Protein AF-A0A015LA87-F1 (afdb_monomer)

Organism: Rhizophagus irregularis (strain DAOM 197198w) (NCBI:txid1432141)

Foldseek 3Di:
DCVVLLVQLLPDPAPVSNVVSLVVLVPDPDPCSVVVSVVCVPLLNSCLRYVNSDPDDVVVCVVCSVVVVVSSVVSCVVVVVVVPPD

Secondary structure (DSSP, 8-state):
--HHHHHHHHH--SHHHHHHHHHHHHTS--TTHHHHHHHHTSHHHHHHH-GGG-SS-HHHHHHHTT-HHHHHHHHHHHHHHHTS--

Nearest PDB structures (foldseek):
  5lg6-assembly2_B  TM=3.507E-01  e=8.952E+00  Sus scrofa

Sequence (86 aa):
MYIFKDDFIAKAASKVELNQIFSDIEKSDEDGVKDWIDYYQILHILATINSSASLMDVEIWNRYGNNTNAAEAAHFLVNRTQLFYG

Mean predicted aligned error: 9.8 Å

Radius of gyration: 13.81 Å; Cα contacts (8 Å, |Δi|>4): 55; chains: 1; bounding box: 29×31×34 Å

pLDDT: mean 76.15, std 16.67, range [40.06, 94.81]

Solvent-accessible surface area (backbone atoms only — not comparable to full-atom values): 5034 Å² total; per-residue (Å²): 140,61,75,74,59,55,56,54,53,46,64,40,89,33,56,67,49,42,53,47,51,52,57,57,52,68,72,49,94,55,88,63,46,66,60,52,49,62,56,50,66,38,58,66,58,31,28,56,56,18,56,60,59,34,94,56,57,60,71,59,35,71,74,35,43,87,37,63,75,58,39,54,52,49,48,51,52,57,58,54,58,59,70,77,76,110

Structure (mmCIF, N/CA/C/O backbone):
data_AF-A0A015LA87-F1
#
_entry.id   AF-A0A015LA87-F1
#
loop_
_atom_site.group_PDB
_atom_site.id
_atom_site.type_symbol
_atom_site.label_atom_id
_atom_site.label_alt_id
_atom_site.label_comp_id
_atom_site.label_asym_id
_atom_site.label_entity_id
_atom_site.label_seq_id
_atom_site.pdbx_PDB_ins_code
_atom_site.Cartn_x
_atom_site.Cartn_y
_atom_site.Cartn_z
_atom_site.occupancy
_atom_site.B_iso_or_equiv
_atom_site.auth_seq_id
_atom_site.auth_comp_id
_atom_site.auth_asym_id
_atom_site.auth_atom_id
_atom_site.pdbx_PDB_model_num
ATOM 1 N N . MET A 1 1 ? -17.003 6.886 3.771 1.00 46.22 1 MET A N 1
ATOM 2 C CA . MET A 1 1 ? -16.098 8.054 3.725 1.00 46.22 1 MET A CA 1
ATOM 3 C C . MET A 1 1 ? -14.672 7.526 3.573 1.00 46.22 1 MET A C 1
ATOM 5 O O . MET A 1 1 ? -13.951 7.474 4.551 1.00 46.22 1 MET A O 1
ATOM 9 N N . TYR A 1 2 ? -14.294 7.046 2.380 1.00 52.28 2 TYR A N 1
ATOM 10 C CA . TYR A 1 2 ? -12.981 6.405 2.146 1.00 52.28 2 TYR A CA 1
ATOM 11 C C . TYR A 1 2 ? -11.989 7.314 1.395 1.00 52.28 2 TYR A C 1
ATOM 13 O O . TYR A 1 2 ? -10.787 7.184 1.567 1.00 52.28 2 TYR A O 1
ATOM 21 N N . ILE A 1 3 ? -12.497 8.325 0.677 1.00 52.41 3 ILE A N 1
ATOM 22 C CA . ILE A 1 3 ? -11.726 9.222 -0.209 1.00 52.41 3 ILE A CA 1
ATOM 23 C C . ILE A 1 3 ? -10.618 9.998 0.529 1.00 52.41 3 ILE A C 1
ATOM 25 O O . ILE A 1 3 ? -9.575 10.283 -0.045 1.00 52.41 3 ILE A O 1
ATOM 29 N N . PHE A 1 4 ? -10.812 10.330 1.810 1.00 57.66 4 PHE A N 1
ATOM 30 C CA . PHE A 1 4 ? -9.795 11.045 2.591 1.00 57.66 4 PHE A CA 1
ATOM 31 C C . PHE A 1 4 ? -8.619 10.154 3.014 1.00 57.66 4 PHE A C 1
ATOM 33 O O . PHE A 1 4 ? -7.547 10.681 3.289 1.00 57.66 4 PHE A O 1
ATOM 40 N N . LYS A 1 5 ? -8.799 8.825 3.070 1.00 70.38 5 LYS A N 1
ATOM 41 C CA . LYS A 1 5 ? -7.746 7.894 3.504 1.00 70.38 5 LYS A CA 1
ATOM 42 C C . LYS A 1 5 ? -6.744 7.599 2.387 1.00 70.38 5 LYS A C 1
ATOM 44 O O . LYS A 1 5 ? -5.549 7.482 2.652 1.00 70.38 5 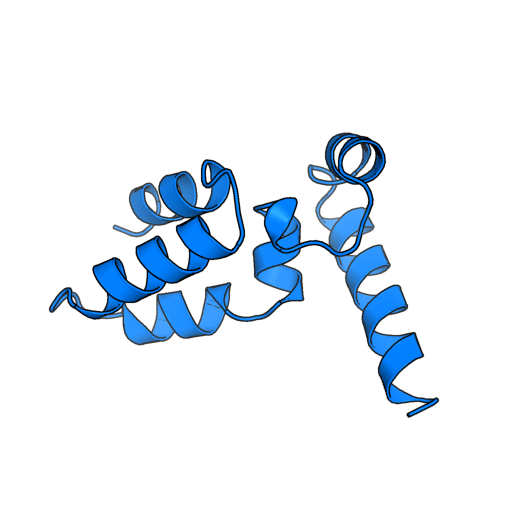LYS A O 1
ATOM 49 N N . ASP A 1 6 ? -7.219 7.600 1.145 1.00 78.81 6 ASP A N 1
ATOM 50 C CA . ASP A 1 6 ? -6.407 7.367 -0.053 1.00 78.81 6 ASP A CA 1
ATOM 51 C C . ASP A 1 6 ? -5.359 8.478 -0.268 1.00 78.81 6 ASP A C 1
ATOM 53 O O . ASP A 1 6 ? -4.243 8.231 -0.722 1.00 78.81 6 ASP A O 1
ATOM 57 N N . ASP A 1 7 ? -5.677 9.712 0.126 1.00 82.50 7 ASP A N 1
ATOM 58 C CA . ASP A 1 7 ? -4.767 10.856 0.006 1.00 82.50 7 ASP A CA 1
ATOM 59 C C . ASP A 1 7 ? -3.580 10.764 0.989 1.00 82.50 7 ASP A C 1
ATOM 61 O O . ASP A 1 7 ? -2.473 11.202 0.670 1.00 82.50 7 ASP A O 1
ATOM 65 N N . PHE A 1 8 ? -3.766 10.133 2.160 1.00 86.38 8 PHE A N 1
ATOM 66 C CA . PHE A 1 8 ? -2.669 9.890 3.106 1.00 86.38 8 PHE A CA 1
ATOM 67 C C . PHE A 1 8 ? -1.666 8.877 2.552 1.00 86.38 8 PHE A C 1
ATOM 69 O O . PHE A 1 8 ? -0.462 9.131 2.580 1.00 86.38 8 PHE A O 1
ATOM 76 N N . ILE A 1 9 ? -2.145 7.757 1.999 1.00 89.06 9 ILE A N 1
ATOM 77 C CA . ILE A 1 9 ? -1.259 6.758 1.383 1.00 89.06 9 ILE A CA 1
ATOM 78 C C . ILE A 1 9 ? -0.588 7.296 0.119 1.00 89.06 9 ILE A C 1
ATOM 80 O O . ILE A 1 9 ? 0.577 6.985 -0.098 1.00 89.06 9 ILE A O 1
ATOM 84 N N . ALA A 1 10 ? -1.243 8.144 -0.679 1.00 87.62 10 ALA A N 1
ATOM 85 C CA . ALA A 1 10 ? -0.626 8.749 -1.863 1.00 87.62 10 ALA A CA 1
ATOM 86 C C . ALA A 1 10 ? 0.513 9.727 -1.516 1.00 87.62 10 ALA A C 1
ATOM 88 O O . ALA A 1 10 ? 1.492 9.828 -2.253 1.00 87.62 10 ALA A O 1
ATOM 89 N N . LYS A 1 11 ? 0.404 10.443 -0.390 1.00 88.88 11 LYS A N 1
ATOM 90 C CA . LYS A 1 11 ? 1.373 11.473 0.025 1.00 88.88 11 LYS A CA 1
ATOM 91 C C . LYS A 1 11 ? 2.530 10.958 0.873 1.00 88.88 11 LYS A C 1
ATOM 93 O O . LYS A 1 11 ? 3.493 11.698 1.062 1.00 88.88 11 LYS A O 1
ATOM 98 N N . ALA A 1 12 ? 2.450 9.728 1.374 1.00 92.31 12 ALA A N 1
ATOM 99 C CA . ALA A 1 12 ? 3.506 9.156 2.198 1.00 92.31 12 ALA A CA 1
ATOM 100 C C . ALA A 1 12 ? 4.849 9.135 1.446 1.00 92.31 12 ALA A C 1
ATOM 102 O O . ALA A 1 12 ? 4.950 8.631 0.326 1.00 92.31 12 ALA A O 1
ATOM 103 N N . ALA A 1 13 ? 5.903 9.649 2.068 1.00 91.75 13 ALA A N 1
ATOM 104 C CA . ALA A 1 13 ? 7.224 9.785 1.463 1.00 91.75 13 ALA A CA 1
ATOM 105 C C . ALA A 1 13 ? 8.088 8.521 1.602 1.00 91.75 13 ALA A C 1
ATOM 107 O O . ALA A 1 13 ? 9.197 8.462 1.070 1.00 91.75 13 ALA A O 1
ATOM 108 N N . SER A 1 14 ? 7.632 7.520 2.364 1.00 92.44 14 SER A N 1
ATOM 109 C CA . SER A 1 14 ? 8.393 6.293 2.591 1.00 92.44 14 SER A CA 1
ATOM 110 C C . SER A 1 14 ? 7.521 5.105 2.987 1.00 92.44 14 SER A C 1
ATOM 112 O O . SER A 1 14 ? 6.398 5.250 3.468 1.00 92.44 14 SER A O 1
ATOM 114 N N . LYS A 1 15 ? 8.093 3.900 2.888 1.00 90.12 15 LYS A N 1
ATOM 115 C CA . LYS A 1 15 ? 7.467 2.670 3.391 1.00 90.12 15 LYS A CA 1
ATOM 116 C C . LYS A 1 15 ? 7.247 2.682 4.909 1.00 90.12 15 LYS A C 1
ATOM 118 O O . LYS A 1 15 ? 6.286 2.096 5.391 1.00 90.12 15 LYS A O 1
ATOM 123 N N . VAL A 1 16 ? 8.121 3.357 5.659 1.00 94.75 16 VAL A N 1
ATOM 124 C CA . VAL A 1 16 ? 7.959 3.524 7.113 1.00 94.75 16 VAL A CA 1
ATOM 125 C C . VAL A 1 16 ? 6.718 4.360 7.410 1.00 94.75 16 VAL A C 1
ATOM 127 O O . VAL A 1 16 ? 5.914 3.982 8.255 1.00 94.75 16 VAL A O 1
ATOM 130 N N . GLU A 1 17 ? 6.531 5.452 6.674 1.00 94.81 17 GLU A N 1
ATOM 131 C CA . GLU A 1 17 ? 5.360 6.317 6.812 1.00 94.81 17 GLU A CA 1
ATOM 132 C C . GLU A 1 17 ? 4.069 5.610 6.383 1.00 94.81 17 GLU A C 1
ATOM 134 O O . GLU A 1 17 ? 3.074 5.685 7.098 1.00 94.81 17 GLU A O 1
ATOM 139 N N . LEU A 1 18 ? 4.099 4.831 5.294 1.00 93.19 18 LEU A N 1
ATOM 140 C CA . LEU A 1 18 ? 2.971 3.978 4.897 1.00 93.19 18 LEU A CA 1
ATOM 141 C C . LEU A 1 18 ? 2.564 3.013 6.019 1.00 93.19 18 LEU A C 1
ATOM 143 O O . LEU A 1 18 ? 1.390 2.932 6.372 1.00 93.19 18 LEU A O 1
ATOM 147 N N . ASN A 1 19 ? 3.531 2.317 6.624 1.00 92.88 19 ASN A N 1
ATOM 148 C CA . ASN A 1 19 ? 3.261 1.398 7.732 1.00 92.88 19 ASN A CA 1
ATOM 149 C C . ASN A 1 19 ? 2.672 2.121 8.953 1.00 92.88 19 ASN A C 1
ATOM 151 O O . ASN A 1 19 ? 1.794 1.575 9.625 1.00 92.88 19 ASN A O 1
ATOM 155 N N . GLN A 1 20 ? 3.136 3.341 9.232 1.00 94.12 20 GLN A N 1
ATOM 156 C CA . GLN A 1 20 ? 2.605 4.164 10.314 1.00 94.12 20 GLN A CA 1
ATOM 157 C C . GLN A 1 20 ? 1.148 4.566 10.044 1.00 94.12 20 GLN A C 1
ATOM 159 O O . GLN A 1 20 ? 0.309 4.404 10.926 1.00 94.12 20 GLN A O 1
ATOM 164 N N . ILE A 1 21 ? 0.825 4.990 8.816 1.00 92.25 21 ILE A N 1
ATOM 165 C CA . ILE A 1 21 ? -0.545 5.326 8.397 1.00 92.25 21 ILE A CA 1
ATOM 166 C C . ILE A 1 21 ? -1.478 4.126 8.577 1.00 92.25 21 ILE A C 1
ATOM 168 O O . ILE A 1 21 ? -2.533 4.268 9.193 1.00 92.25 21 ILE A O 1
ATOM 172 N N . PHE A 1 22 ? -1.088 2.938 8.100 1.00 92.00 22 PHE A N 1
ATOM 173 C CA . PHE A 1 22 ? -1.893 1.728 8.295 1.00 92.00 22 PHE A CA 1
ATOM 174 C C . PHE A 1 22 ? -2.105 1.421 9.779 1.00 92.00 22 PHE A C 1
ATOM 176 O O . PHE A 1 22 ? -3.236 1.176 10.188 1.00 92.00 22 PHE A O 1
ATOM 183 N N . SER A 1 23 ? -1.047 1.513 10.588 1.00 92.19 23 SER A N 1
ATOM 184 C CA . SER A 1 23 ? -1.116 1.261 12.032 1.00 92.19 23 SER A CA 1
ATOM 185 C C . SER A 1 23 ? -2.018 2.256 12.766 1.00 92.19 2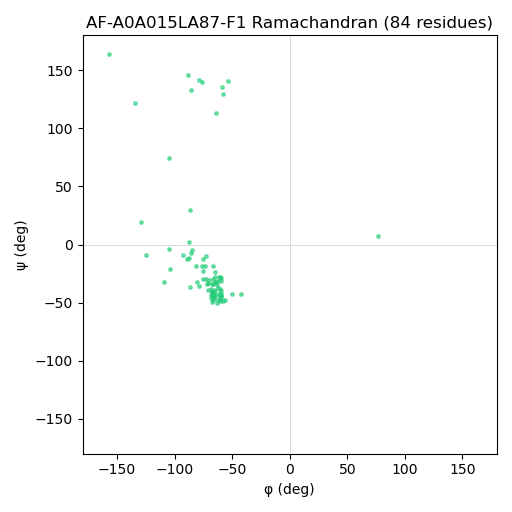3 SER A C 1
ATOM 187 O O . SER A 1 23 ? -2.659 1.901 13.751 1.00 92.19 23 SER A O 1
ATOM 189 N N . ASP A 1 24 ? -2.057 3.516 12.334 1.00 91.06 24 ASP A N 1
ATOM 190 C CA . ASP A 1 24 ? -2.896 4.540 12.959 1.00 91.06 24 ASP A CA 1
ATOM 191 C C . ASP A 1 24 ? -4.358 4.427 12.525 1.00 91.06 24 ASP A C 1
ATOM 193 O O . ASP A 1 24 ? -5.253 4.594 13.354 1.00 91.06 24 ASP A O 1
ATOM 197 N N . ILE A 1 25 ? -4.610 4.060 11.266 1.00 88.38 25 ILE A N 1
ATOM 198 C CA . ILE A 1 25 ? -5.959 3.770 10.771 1.00 88.38 25 ILE A CA 1
ATOM 199 C C . ILE A 1 25 ? -6.515 2.504 11.432 1.00 88.38 25 ILE A C 1
ATOM 201 O O . ILE A 1 25 ? -7.682 2.495 11.815 1.00 88.38 25 ILE A O 1
ATOM 205 N N . GLU A 1 26 ? -5.704 1.464 11.632 1.00 89.56 26 GLU A N 1
ATOM 206 C CA . GLU A 1 26 ? -6.126 0.208 12.272 1.00 89.56 26 GLU A CA 1
ATOM 207 C C . GLU A 1 26 ? -6.642 0.412 13.705 1.00 89.56 26 GLU A C 1
ATOM 209 O O . GLU A 1 26 ? -7.510 -0.325 14.168 1.00 89.56 26 GLU A O 1
ATOM 214 N N . LYS A 1 27 ? -6.146 1.444 14.400 1.00 89.31 27 LYS A N 1
ATOM 215 C CA . LYS A 1 27 ? -6.602 1.819 15.748 1.00 89.31 27 LYS A CA 1
ATOM 216 C C . LYS A 1 27 ? -7.960 2.524 15.757 1.00 89.31 27 LYS A C 1
ATOM 218 O O . LYS A 1 27 ? -8.509 2.730 16.839 1.00 89.31 27 LYS A O 1
ATOM 223 N N . SER A 1 28 ? -8.478 2.951 14.604 1.00 84.62 28 SER A N 1
ATOM 224 C CA . SER A 1 28 ? -9.802 3.572 14.525 1.00 84.62 28 SER A CA 1
ATOM 225 C C . SER A 1 28 ? -10.904 2.516 14.626 1.00 84.62 28 SER A C 1
ATOM 227 O O . SER A 1 28 ? -10.805 1.444 14.036 1.00 84.62 28 SER A O 1
ATOM 229 N N . ASP A 1 29 ? -11.971 2.832 15.360 1.00 76.44 29 ASP A N 1
ATOM 230 C CA . ASP A 1 29 ? -13.141 1.955 15.540 1.00 76.44 29 ASP A CA 1
ATOM 231 C C . ASP A 1 29 ? -14.174 2.146 14.411 1.00 76.44 29 ASP A C 1
ATOM 233 O O . ASP A 1 29 ? -15.3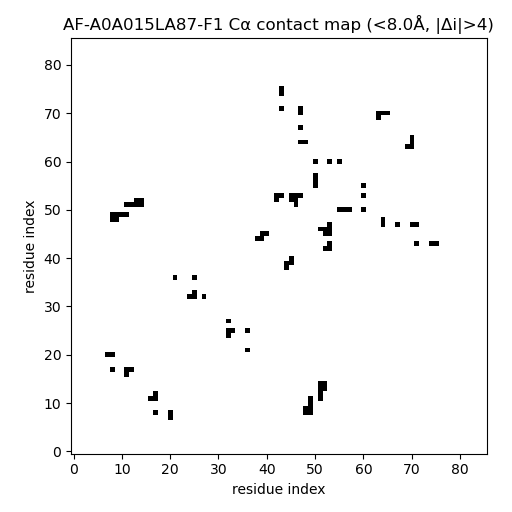83 2.068 14.61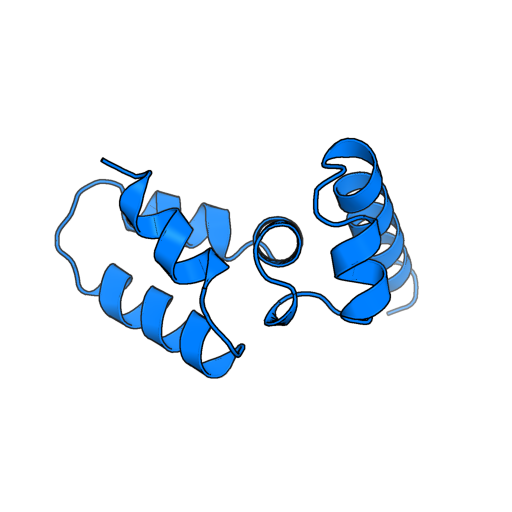1 1.00 76.44 29 ASP A O 1
ATOM 237 N N . GLU A 1 30 ? -13.702 2.511 13.216 1.00 85.31 30 GLU A N 1
ATOM 238 C CA . GLU A 1 30 ? -14.567 2.756 12.066 1.00 85.31 30 GLU A CA 1
ATOM 239 C C . GLU A 1 30 ? -14.872 1.450 11.320 1.00 85.31 30 GLU A C 1
ATOM 241 O O . GLU A 1 30 ? -13.976 0.677 10.962 1.00 85.31 30 GLU A O 1
ATOM 246 N N . ASP A 1 31 ? -16.150 1.245 11.005 1.00 84.12 31 ASP A N 1
ATOM 247 C CA . ASP A 1 31 ? -16.595 0.111 10.200 1.00 84.12 31 ASP A CA 1
ATOM 248 C C . ASP A 1 31 ? -15.923 0.094 8.812 1.00 84.12 31 ASP A C 1
ATOM 250 O O . ASP A 1 31 ? -15.803 1.108 8.115 1.00 84.12 31 ASP A O 1
ATOM 254 N N . GLY A 1 32 ? -15.480 -1.095 8.394 1.00 84.00 32 GLY A N 1
ATOM 255 C CA . GLY A 1 32 ? -14.815 -1.320 7.105 1.00 84.00 32 GLY A CA 1
ATOM 256 C C . GLY A 1 32 ? -13.350 -0.871 7.042 1.00 84.00 32 GLY A C 1
ATOM 257 O O . GLY A 1 32 ? -12.750 -0.913 5.971 1.00 84.00 32 GLY A O 1
ATOM 258 N N . VAL A 1 33 ? -12.743 -0.463 8.165 1.00 86.75 33 VAL A N 1
ATOM 259 C CA . VAL A 1 33 ? -11.295 -0.187 8.243 1.00 86.75 33 VAL A CA 1
ATOM 260 C C . VAL A 1 33 ? -10.462 -1.413 7.905 1.00 86.75 33 VAL A C 1
ATOM 262 O O . VAL A 1 33 ? -9.508 -1.294 7.143 1.00 86.75 33 VAL A O 1
ATOM 265 N N . LYS A 1 34 ? -10.826 -2.581 8.445 1.00 86.81 34 LYS A N 1
ATOM 266 C CA . LYS A 1 34 ? -10.099 -3.828 8.180 1.00 86.81 34 LYS A CA 1
ATOM 267 C C . LYS A 1 34 ? -10.120 -4.174 6.693 1.00 86.81 34 LYS A C 1
ATOM 269 O O . LYS A 1 34 ? -9.059 -4.332 6.110 1.00 86.81 34 LYS A O 1
ATOM 274 N N . ASP A 1 35 ? -11.296 -4.140 6.067 1.00 89.00 35 ASP A N 1
ATOM 275 C CA . ASP A 1 35 ? -11.441 -4.402 4.630 1.00 89.00 35 ASP A CA 1
ATOM 276 C C . ASP A 1 35 ? -10.643 -3.400 3.772 1.00 89.00 35 ASP A C 1
ATOM 278 O O . ASP A 1 35 ? -10.038 -3.776 2.769 1.00 89.00 35 ASP A O 1
ATOM 282 N N . TRP A 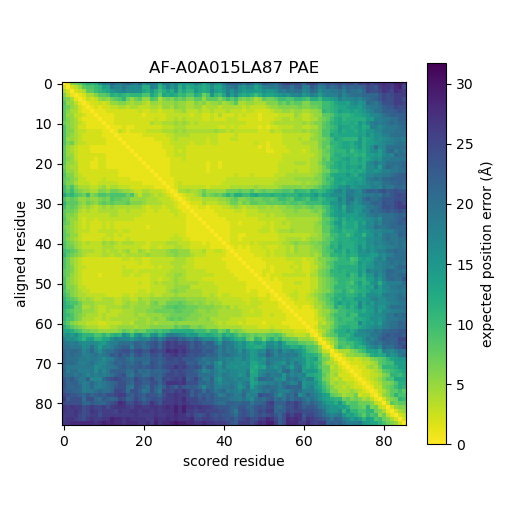1 36 ? -10.604 -2.120 4.170 1.00 89.06 36 TRP A N 1
ATOM 283 C CA . TRP A 1 36 ? -9.807 -1.093 3.489 1.00 89.06 36 TRP A CA 1
ATOM 284 C C . TRP A 1 36 ? -8.301 -1.361 3.625 1.00 89.06 36 TRP A C 1
ATOM 286 O O . TRP A 1 36 ? -7.573 -1.287 2.635 1.00 89.06 36 TRP A O 1
ATOM 296 N N . ILE A 1 37 ? -7.827 -1.711 4.826 1.00 89.38 37 ILE A N 1
ATOM 297 C CA . ILE A 1 37 ? -6.420 -2.067 5.060 1.00 89.38 37 ILE A CA 1
ATOM 298 C C . ILE A 1 37 ? -6.051 -3.307 4.243 1.00 89.38 37 ILE A C 1
ATOM 300 O O . ILE A 1 37 ? -5.050 -3.275 3.531 1.00 89.38 37 ILE A O 1
ATOM 304 N N . ASP A 1 38 ? -6.871 -4.356 4.289 1.00 89.56 38 ASP A N 1
ATOM 305 C CA . ASP A 1 38 ? -6.637 -5.605 3.562 1.00 89.56 38 ASP A CA 1
ATOM 306 C C . ASP A 1 38 ? -6.560 -5.369 2.050 1.00 89.56 38 ASP A C 1
ATOM 308 O O . ASP A 1 38 ? -5.695 -5.927 1.375 1.00 89.56 38 ASP A O 1
ATOM 312 N N . TYR A 1 39 ? -7.412 -4.490 1.513 1.00 87.94 39 TYR A N 1
ATOM 313 C CA . TYR A 1 39 ? -7.374 -4.100 0.107 1.00 87.94 39 TYR A CA 1
ATOM 314 C C . TYR A 1 39 ? -6.066 -3.380 -0.263 1.00 87.94 39 TYR A C 1
ATOM 316 O O . TYR A 1 39 ? -5.402 -3.759 -1.228 1.00 87.94 39 TYR A O 1
ATOM 324 N N . TYR A 1 40 ? -5.653 -2.363 0.502 1.00 87.12 40 TYR A N 1
ATOM 325 C CA . TYR A 1 40 ? -4.468 -1.564 0.167 1.00 87.12 40 TYR A CA 1
ATOM 326 C C . TYR A 1 40 ? -3.137 -2.198 0.574 1.00 87.12 40 TYR A C 1
ATOM 328 O O . TYR A 1 40 ? -2.112 -1.823 0.015 1.00 87.12 40 TYR A O 1
ATOM 336 N N . GLN A 1 41 ? -3.099 -3.167 1.490 1.00 85.19 41 GLN A N 1
ATOM 337 C CA . GLN A 1 41 ? -1.864 -3.899 1.807 1.00 85.19 41 GLN A CA 1
ATOM 338 C C . GLN A 1 41 ? -1.449 -4.885 0.707 1.00 85.19 41 GLN A C 1
ATOM 340 O O . GLN A 1 41 ? -0.322 -5.391 0.709 1.00 85.19 41 GLN A O 1
ATOM 345 N N . ILE A 1 42 ? -2.311 -5.122 -0.283 1.00 86.81 42 ILE A N 1
ATOM 346 C CA . ILE A 1 42 ? -1.945 -5.855 -1.488 1.00 86.81 42 ILE A CA 1
ATOM 347 C C . ILE A 1 42 ? -0.876 -5.055 -2.246 1.00 86.81 42 ILE A C 1
ATOM 349 O O . ILE A 1 42 ? -1.138 -3.986 -2.796 1.00 86.81 42 ILE A O 1
ATOM 353 N N . LEU A 1 43 ? 0.341 -5.608 -2.316 1.00 81.94 43 LEU A N 1
ATOM 354 C CA 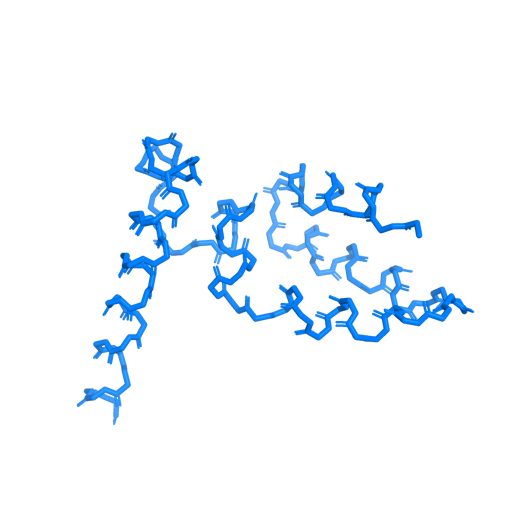. LEU A 1 43 ? 1.534 -4.917 -2.828 1.00 81.94 43 LEU A CA 1
ATOM 355 C C . LEU A 1 43 ? 1.337 -4.238 -4.189 1.00 81.94 43 LEU A C 1
ATOM 357 O O . LEU A 1 43 ? 1.812 -3.124 -4.376 1.00 81.94 43 LEU A O 1
ATOM 361 N N . HIS A 1 44 ? 0.659 -4.888 -5.140 1.00 79.75 44 HIS A N 1
ATOM 362 C CA . HIS A 1 44 ? 0.465 -4.302 -6.469 1.00 79.75 44 HIS A CA 1
ATOM 363 C C . HIS A 1 44 ? -0.530 -3.138 -6.453 1.00 79.75 44 HIS A C 1
ATOM 365 O O . HIS A 1 44 ? -0.312 -2.172 -7.172 1.00 79.75 44 HIS A O 1
ATOM 371 N N . ILE A 1 45 ? -1.559 -3.185 -5.601 1.00 83.88 45 ILE A N 1
ATOM 372 C CA . ILE A 1 45 ? -2.516 -2.088 -5.422 1.00 83.88 45 ILE A CA 1
ATOM 373 C C . ILE A 1 45 ? -1.798 -0.904 -4.778 1.00 83.88 45 ILE A C 1
ATOM 375 O O . ILE A 1 45 ? -1.822 0.196 -5.323 1.00 83.88 45 ILE A O 1
ATOM 379 N N . LEU A 1 46 ? -1.055 -1.133 -3.691 1.00 86.31 46 LEU A N 1
ATOM 380 C CA . LEU A 1 46 ? -0.301 -0.068 -3.027 1.00 86.31 46 LEU A CA 1
ATOM 381 C C . LEU A 1 46 ? 0.733 0.579 -3.951 1.00 86.31 46 LEU A C 1
ATOM 383 O O . LEU A 1 46 ? 0.864 1.801 -3.984 1.00 86.31 46 LEU A O 1
ATOM 387 N N . ALA A 1 47 ? 1.442 -0.240 -4.731 1.00 86.88 47 ALA A N 1
ATOM 388 C CA . ALA A 1 47 ? 2.447 0.223 -5.676 1.00 86.88 47 ALA A CA 1
ATOM 389 C C . ALA A 1 47 ? 1.859 1.070 -6.812 1.00 86.88 47 ALA A C 1
ATOM 391 O O . ALA A 1 47 ? 2.59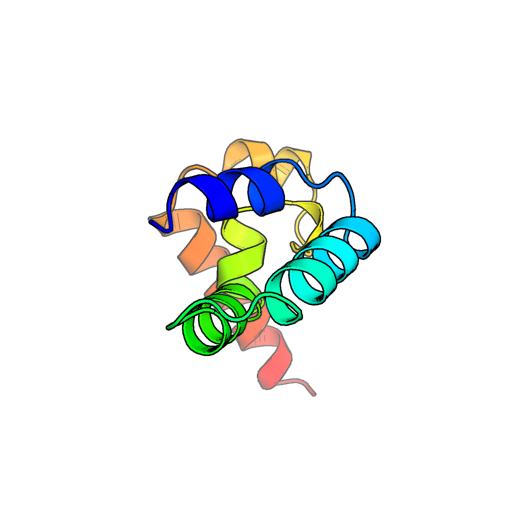1 1.883 -7.362 1.00 86.88 47 ALA A O 1
ATOM 392 N N . THR A 1 48 ? 0.570 0.943 -7.155 1.00 83.75 48 THR A N 1
ATOM 393 C CA . THR A 1 48 ? -0.069 1.857 -8.126 1.00 83.75 48 THR A CA 1
ATOM 394 C C . THR A 1 48 ? -0.334 3.256 -7.572 1.00 83.75 48 THR A C 1
ATOM 396 O O . THR A 1 48 ? -0.499 4.191 -8.347 1.00 83.75 48 THR A O 1
ATOM 399 N N . ILE A 1 49 ? -0.343 3.419 -6.247 1.00 85.56 49 ILE A N 1
ATOM 400 C CA . ILE A 1 49 ? -0.742 4.666 -5.579 1.00 85.56 49 ILE A CA 1
ATOM 401 C C . ILE A 1 49 ? 0.456 5.372 -4.954 1.00 85.56 49 ILE A C 1
ATOM 403 O O . ILE A 1 49 ? 0.492 6.599 -4.915 1.00 85.56 49 ILE A O 1
ATOM 407 N N . ASN A 1 50 ? 1.453 4.614 -4.494 1.00 89.44 50 ASN A N 1
ATOM 408 C CA . ASN A 1 50 ? 2.651 5.165 -3.884 1.00 89.44 50 ASN A CA 1
ATOM 409 C C . ASN A 1 50 ? 3.919 4.493 -4.426 1.00 89.44 50 ASN A C 1
ATOM 411 O O . ASN A 1 50 ? 4.126 3.285 -4.271 1.00 89.44 50 ASN A O 1
ATOM 415 N N . SER A 1 51 ? 4.817 5.296 -4.999 1.00 88.50 51 SER A N 1
ATOM 416 C CA . SER A 1 51 ? 6.091 4.821 -5.545 1.00 88.50 51 SER A CA 1
ATOM 417 C C . SER A 1 51 ? 6.993 4.161 -4.497 1.00 88.50 51 SER A C 1
ATOM 419 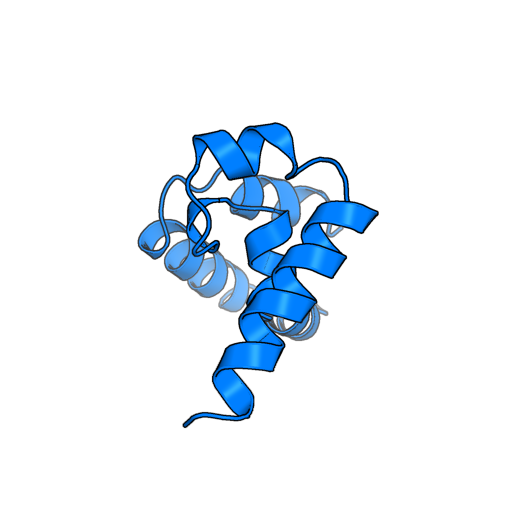O O . SER A 1 51 ? 7.751 3.261 -4.835 1.00 88.50 51 SER A O 1
ATOM 421 N N . SER A 1 52 ? 6.886 4.532 -3.218 1.00 88.88 52 SER A N 1
ATOM 422 C CA . SER A 1 52 ? 7.639 3.919 -2.111 1.00 88.88 52 SER A CA 1
ATOM 423 C C . SER A 1 52 ? 7.244 2.465 -1.837 1.00 88.88 52 SER A C 1
ATOM 425 O O . SER A 1 52 ? 7.989 1.740 -1.173 1.00 88.88 52 SER A O 1
ATOM 427 N N . ALA A 1 53 ? 6.071 2.033 -2.308 1.00 87.19 53 ALA A N 1
ATOM 428 C CA . ALA A 1 53 ? 5.649 0.635 -2.274 1.00 87.19 53 ALA A CA 1
ATOM 429 C C . ALA A 1 53 ? 6.015 -0.128 -3.557 1.00 87.19 53 ALA A C 1
ATOM 431 O O . ALA A 1 53 ? 5.884 -1.351 -3.608 1.00 87.19 53 ALA A O 1
ATOM 432 N N . SER A 1 54 ? 6.487 0.580 -4.583 1.00 85.00 54 SER A N 1
ATOM 433 C CA . SER A 1 54 ? 6.902 0.007 -5.852 1.00 85.00 54 SER A CA 1
ATOM 434 C C . SER A 1 54 ? 8.376 -0.399 -5.824 1.00 85.00 54 SER A C 1
ATOM 436 O O . SER A 1 54 ? 9.215 0.257 -5.216 1.00 85.00 54 SER A O 1
ATOM 438 N N . LEU A 1 55 ? 8.704 -1.482 -6.531 1.00 84.12 55 LEU A N 1
ATOM 439 C CA . LEU A 1 55 ? 10.092 -1.842 -6.852 1.00 84.12 55 LEU A CA 1
ATOM 440 C C . LEU A 1 55 ? 10.600 -1.129 -8.116 1.00 84.12 55 LEU A C 1
ATOM 442 O O . LEU A 1 55 ? 11.756 -1.291 -8.499 1.00 84.12 55 LEU A O 1
ATOM 446 N N . MET A 1 56 ? 9.726 -0.386 -8.795 1.00 82.62 56 MET A N 1
ATOM 447 C CA . MET A 1 56 ? 10.058 0.383 -9.986 1.00 82.62 56 MET A CA 1
ATOM 448 C C . MET A 1 56 ? 10.762 1.681 -9.591 1.00 82.62 56 MET A C 1
ATOM 450 O O . MET A 1 56 ? 10.378 2.322 -8.615 1.00 82.62 56 MET A O 1
ATOM 454 N N . ASP A 1 57 ? 11.760 2.081 -10.378 1.00 85.00 57 ASP A N 1
ATOM 455 C CA . ASP A 1 57 ? 12.404 3.384 -10.225 1.00 85.00 57 ASP A CA 1
ATOM 456 C C . ASP A 1 57 ? 11.364 4.518 -10.256 1.00 85.00 57 ASP A C 1
ATOM 458 O O . ASP A 1 57 ? 10.406 4.471 -11.032 1.00 85.00 57 ASP A O 1
ATOM 462 N N . VAL A 1 58 ? 11.545 5.534 -9.409 1.00 83.06 58 VAL A N 1
ATOM 463 C CA . VAL A 1 58 ? 10.557 6.603 -9.209 1.00 83.06 58 VAL A CA 1
ATOM 464 C C . VAL A 1 58 ? 10.326 7.442 -10.468 1.00 83.06 58 VAL A C 1
ATOM 466 O O . VAL A 1 58 ? 9.202 7.883 -10.706 1.00 83.06 58 VAL A O 1
ATOM 469 N N . GLU A 1 59 ? 11.337 7.632 -11.319 1.00 85.94 59 GLU A N 1
ATOM 470 C CA . GLU A 1 59 ? 11.177 8.365 -12.579 1.00 85.94 59 GLU A CA 1
ATOM 471 C C . GLU A 1 59 ? 10.351 7.554 -13.581 1.00 85.94 59 GLU A C 1
ATOM 473 O O . GLU A 1 59 ? 9.485 8.095 -14.276 1.00 85.94 59 GLU A O 1
ATOM 478 N N . ILE A 1 60 ? 10.565 6.235 -13.616 1.00 82.00 60 ILE A N 1
ATOM 479 C CA . ILE A 1 60 ? 9.767 5.310 -14.430 1.00 82.00 60 ILE A CA 1
ATOM 480 C C . ILE A 1 60 ? 8.337 5.238 -13.883 1.00 82.00 60 ILE A C 1
ATOM 482 O O . ILE A 1 60 ? 7.377 5.298 -14.653 1.00 82.00 60 ILE A O 1
ATOM 486 N N . TRP A 1 61 ? 8.179 5.182 -12.561 1.00 85.81 61 TRP A N 1
ATOM 487 C CA . TRP A 1 61 ? 6.878 5.200 -11.907 1.00 85.81 61 TRP A CA 1
ATOM 488 C C . TRP A 1 61 ? 6.108 6.475 -12.212 1.00 85.81 61 TRP A C 1
ATOM 490 O O . TRP A 1 61 ? 4.975 6.387 -12.656 1.00 85.81 61 TRP A O 1
ATOM 500 N N . ASN A 1 62 ? 6.717 7.655 -12.127 1.00 81.94 62 ASN A N 1
ATOM 501 C CA . ASN A 1 62 ? 6.041 8.905 -12.488 1.00 81.94 62 ASN A CA 1
ATOM 502 C C . ASN A 1 62 ? 5.610 8.950 -13.964 1.00 81.94 62 ASN A C 1
ATOM 504 O O . ASN A 1 62 ? 4.621 9.597 -14.307 1.00 81.94 62 ASN A O 1
ATOM 508 N N . ARG A 1 63 ? 6.324 8.241 -14.846 1.00 81.06 63 ARG A N 1
ATOM 509 C CA . ARG A 1 63 ? 6.007 8.172 -16.278 1.00 81.06 63 ARG A CA 1
ATOM 510 C C . ARG A 1 63 ? 4.808 7.273 -16.598 1.00 81.06 63 ARG A C 1
ATOM 512 O O . ARG A 1 63 ? 4.127 7.528 -17.590 1.00 81.06 63 ARG A O 1
ATOM 519 N N . TYR A 1 64 ? 4.555 6.241 -15.791 1.00 68.81 64 TYR A N 1
ATOM 520 C CA . TYR A 1 64 ? 3.525 5.221 -16.059 1.00 68.81 64 TYR A CA 1
ATOM 521 C C . TYR A 1 64 ? 2.491 5.036 -14.939 1.00 68.81 64 TYR A C 1
ATOM 523 O O . TYR A 1 64 ? 1.488 4.365 -15.161 1.00 68.81 64 TYR A O 1
ATOM 531 N N . GLY A 1 65 ? 2.692 5.638 -13.770 1.00 56.09 65 GLY A N 1
ATOM 532 C CA . GLY A 1 65 ? 1.903 5.433 -12.550 1.00 56.09 65 GLY A CA 1
ATOM 533 C C . GLY A 1 65 ? 0.457 5.898 -12.683 1.00 56.09 65 GLY A C 1
ATOM 534 O O . GLY A 1 65 ? -0.438 5.284 -12.122 1.00 56.09 65 GLY A O 1
ATOM 535 N N . ASN A 1 66 ? 0.204 6.893 -13.539 1.00 54.03 66 ASN A N 1
ATOM 536 C CA . ASN A 1 66 ? -1.150 7.345 -13.881 1.00 54.03 66 ASN A CA 1
ATOM 537 C C . ASN A 1 66 ? -1.794 6.583 -15.048 1.00 54.03 66 ASN A C 1
ATOM 539 O O . ASN A 1 66 ? -2.897 6.919 -15.476 1.00 54.03 66 ASN A O 1
ATOM 543 N N . ASN A 1 67 ? -1.116 5.581 -15.603 1.00 55.62 67 ASN A N 1
ATOM 544 C CA . ASN A 1 67 ? -1.633 4.780 -16.699 1.00 55.62 67 ASN A CA 1
ATOM 545 C C . ASN A 1 67 ? -2.059 3.425 -16.127 1.00 55.62 67 ASN A C 1
ATOM 547 O O . ASN A 1 67 ? -1.347 2.433 -16.276 1.00 55.62 67 ASN A O 1
ATOM 551 N N . THR A 1 68 ? -3.197 3.412 -15.423 1.00 53.28 68 THR A N 1
ATOM 552 C CA . THR A 1 68 ? -3.734 2.280 -14.639 1.00 53.28 68 THR A CA 1
ATOM 553 C C . THR A 1 68 ? -3.601 0.941 -15.373 1.00 53.28 68 THR A C 1
ATOM 555 O O . THR A 1 68 ? -3.094 -0.020 -14.809 1.00 53.28 68 THR A O 1
ATOM 558 N N . ASN A 1 69 ? -3.888 0.908 -16.679 1.00 53.19 69 ASN A N 1
ATOM 559 C CA . ASN A 1 69 ? -3.793 -0.309 -17.494 1.00 53.19 69 ASN A CA 1
ATOM 560 C C . ASN A 1 69 ? -2.351 -0.788 -17.762 1.00 53.19 69 ASN A C 1
ATOM 562 O O . ASN A 1 69 ? -2.115 -1.986 -17.901 1.00 53.19 69 ASN A O 1
ATOM 566 N N . ALA A 1 70 ? -1.382 0.123 -17.878 1.00 54.72 70 ALA A N 1
ATOM 567 C CA . ALA A 1 70 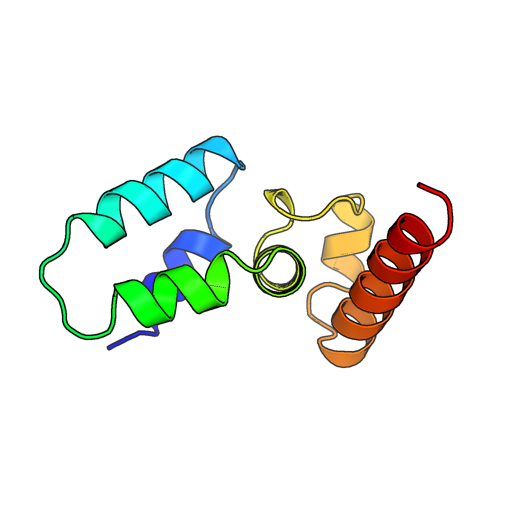? 0.018 -0.221 -18.136 1.00 54.72 70 ALA A CA 1
ATOM 568 C C . ALA A 1 70 ? 0.783 -0.510 -16.836 1.00 54.72 70 ALA A C 1
ATOM 570 O O . ALA A 1 70 ? 1.607 -1.423 -16.809 1.00 54.72 70 ALA A O 1
ATOM 571 N N . ALA A 1 71 ? 0.486 0.226 -15.760 1.00 55.22 71 ALA A N 1
ATOM 572 C CA . ALA A 1 71 ? 1.059 -0.006 -14.439 1.00 55.22 71 ALA A CA 1
ATOM 573 C C . ALA A 1 71 ? 0.590 -1.348 -13.856 1.00 55.22 71 ALA A C 1
ATOM 575 O O . ALA A 1 71 ? 1.431 -2.148 -13.448 1.00 55.22 71 ALA A O 1
ATOM 576 N N . GLU A 1 72 ? -0.713 -1.660 -13.896 1.00 52.75 72 GLU A N 1
ATOM 577 C CA . GLU A 1 72 ? -1.227 -2.964 -13.448 1.00 52.75 72 GLU A CA 1
ATOM 578 C C . GLU A 1 72 ? -0.633 -4.123 -14.259 1.00 52.75 72 GLU A C 1
ATOM 580 O O . GLU A 1 72 ? -0.194 -5.119 -13.681 1.00 52.75 72 GLU A O 1
ATOM 585 N N . ALA A 1 73 ? -0.537 -3.988 -15.588 1.00 58.72 73 ALA A N 1
ATOM 586 C CA . ALA A 1 73 ? 0.052 -5.017 -16.445 1.00 58.72 73 ALA A CA 1
ATOM 587 C C . ALA A 1 73 ? 1.556 -5.219 -16.177 1.00 58.72 73 ALA A C 1
ATOM 589 O O . ALA A 1 73 ? 2.025 -6.359 -16.124 1.00 58.72 73 ALA A O 1
ATOM 590 N N . ALA A 1 74 ? 2.313 -4.138 -15.969 1.00 58.28 74 ALA A N 1
ATOM 591 C CA . ALA A 1 74 ? 3.733 -4.208 -15.631 1.00 58.28 74 ALA A CA 1
ATOM 592 C C . ALA A 1 74 ? 3.956 -4.826 -14.239 1.00 58.28 74 ALA A C 1
ATOM 594 O O . ALA A 1 74 ? 4.795 -5.718 -14.092 1.00 58.28 74 ALA A O 1
ATOM 595 N N . HIS A 1 75 ? 3.167 -4.429 -13.236 1.00 57.78 75 HIS A N 1
ATOM 596 C CA . HIS A 1 75 ? 3.225 -5.002 -11.890 1.00 57.78 75 HIS A CA 1
ATOM 597 C C . HIS A 1 75 ? 2.822 -6.484 -11.865 1.00 57.78 75 HIS A C 1
ATOM 599 O O . HIS A 1 75 ? 3.482 -7.282 -11.196 1.00 57.78 75 HIS A O 1
ATOM 605 N N . PHE A 1 76 ? 1.806 -6.885 -12.635 1.00 55.56 76 PHE A N 1
ATOM 606 C CA . PHE A 1 76 ? 1.426 -8.290 -12.798 1.00 55.56 76 PHE A CA 1
ATOM 607 C C . PHE A 1 76 ? 2.548 -9.120 -13.444 1.00 55.56 76 PHE A C 1
ATOM 609 O O . PHE A 1 76 ? 2.839 -10.224 -12.986 1.00 55.56 76 PHE A O 1
ATOM 616 N N . LEU A 1 77 ? 3.224 -8.595 -14.472 1.00 57.53 77 LEU A N 1
ATOM 617 C CA . LEU A 1 77 ? 4.315 -9.298 -15.161 1.00 57.53 77 LEU A CA 1
ATOM 618 C C . LEU A 1 77 ? 5.568 -9.462 -14.288 1.00 57.53 77 LEU A C 1
ATOM 620 O O . LEU A 1 77 ? 6.143 -10.554 -14.244 1.00 57.53 77 LEU A O 1
ATOM 624 N N . VAL A 1 78 ? 5.974 -8.417 -13.564 1.00 57.69 78 VAL A N 1
ATOM 625 C CA . VAL A 1 78 ? 7.150 -8.467 -12.677 1.00 57.69 78 VAL A CA 1
ATOM 626 C C . VAL A 1 78 ? 6.909 -9.436 -11.514 1.00 57.69 78 VAL A C 1
ATOM 628 O O . VAL A 1 78 ? 7.728 -10.325 -11.281 1.00 57.69 78 VAL A O 1
ATOM 631 N N . ASN A 1 79 ? 5.743 -9.361 -10.862 1.00 53.69 79 ASN A N 1
ATOM 632 C CA . ASN A 1 79 ? 5.426 -10.227 -9.723 1.00 53.69 79 ASN A CA 1
ATOM 633 C C . ASN A 1 79 ? 5.150 -11.686 -10.130 1.00 53.69 79 ASN A C 1
ATOM 635 O O . ASN A 1 79 ? 5.458 -12.604 -9.372 1.00 53.69 79 ASN A O 1
ATOM 639 N N . ARG A 1 80 ? 4.630 -11.938 -11.341 1.00 48.88 80 ARG A N 1
ATOM 640 C CA . ARG A 1 80 ? 4.458 -13.304 -11.863 1.00 48.88 80 ARG A CA 1
ATOM 641 C C . ARG A 1 80 ? 5.798 -13.980 -12.143 1.00 48.88 80 ARG A C 1
ATOM 643 O O . ARG A 1 80 ? 5.938 -15.167 -11.876 1.00 48.88 80 ARG A O 1
ATOM 650 N N . THR A 1 81 ? 6.788 -13.252 -12.655 1.00 45.72 81 THR A N 1
ATOM 651 C CA . THR A 1 81 ? 8.101 -13.832 -12.996 1.00 45.72 81 THR A CA 1
ATOM 652 C C . THR A 1 81 ? 8.863 -14.292 -11.747 1.00 45.72 81 THR A C 1
ATOM 654 O O . THR A 1 81 ? 9.587 -15.284 -11.793 1.00 45.72 81 THR A O 1
ATOM 657 N N . GLN A 1 82 ? 8.634 -13.637 -10.607 1.00 47.88 82 GLN A N 1
ATOM 658 C CA . GLN A 1 82 ? 9.275 -13.957 -9.331 1.00 47.88 82 GLN A CA 1
ATOM 659 C C . GLN A 1 82 ? 8.693 -15.209 -8.638 1.00 47.88 82 GLN A C 1
ATOM 661 O O . GLN A 1 82 ? 9.367 -15.806 -7.807 1.00 47.88 82 GLN A O 1
ATOM 666 N N . LEU A 1 83 ? 7.484 -15.650 -9.012 1.00 45.53 83 LEU A N 1
ATOM 667 C CA . LEU A 1 83 ? 6.823 -16.850 -8.469 1.00 45.53 83 LEU A CA 1
ATOM 668 C C . LEU A 1 83 ? 7.178 -18.160 -9.199 1.00 45.53 83 LEU A C 1
ATOM 670 O O . LEU A 1 83 ? 6.846 -19.231 -8.702 1.00 45.53 83 LEU A O 1
ATOM 674 N N . PHE A 1 84 ? 7.832 -18.104 -10.364 1.00 41.69 84 PHE A N 1
ATOM 675 C CA . PHE A 1 84 ? 8.192 -19.300 -11.148 1.00 41.69 84 PHE A CA 1
ATOM 676 C C . PHE A 1 84 ? 9.680 -19.680 -11.077 1.00 41.69 84 PHE A C 1
ATOM 678 O O . PHE A 1 84 ? 10.061 -20.711 -11.626 1.00 41.69 84 PHE A O 1
ATOM 685 N N . TYR A 1 85 ? 10.511 -18.880 -10.400 1.00 40.06 85 TYR A N 1
ATOM 686 C CA . TYR A 1 85 ? 11.954 -19.127 -10.243 1.00 40.06 85 TYR A CA 1
ATOM 687 C C . TYR A 1 85 ? 12.440 -19.050 -8.781 1.00 40.06 85 TYR A C 1
ATOM 689 O O . TYR A 1 85 ? 13.635 -18.865 -8.550 1.00 40.06 85 TYR A O 1
ATOM 697 N N . GLY A 1 86 ? 11.528 -19.168 -7.810 1.00 41.72 86 GLY A N 1
ATOM 698 C CA . GLY A 1 86 ? 11.836 -19.277 -6.377 1.00 41.72 86 GLY A CA 1
ATOM 699 C C . GLY A 1 86 ? 11.829 -20.719 -5.897 1.00 41.72 86 GLY A C 1
ATOM 700 O O . GLY A 1 86 ? 10.918 -21.460 -6.329 1.00 41.72 86 GLY A O 1
#